Protein AF-A0A1E4I4S8-F1 (afdb_monomer_lite)

Foldseek 3Di:
DDPDFQWDWDDDPQWIWIAGPVCRVPIDIDGPVRVVVVVVCVVVCVCQVVDDDRPPPPPPPPDPPPPDDDDD

Structure (mmCIF, N/CA/C/O backbone):
data_AF-A0A1E4I4S8-F1
#
_entry.id   AF-A0A1E4I4S8-F1
#
loop_
_atom_site.group_PDB
_atom_site.id
_atom_site.type_symbol
_atom_site.label_atom_id
_atom_site.label_alt_id
_atom_site.label_comp_id
_atom_site.label_asym_id
_atom_site.label_entity_id
_atom_site.label_seq_id
_atom_site.pdbx_PDB_ins_code
_atom_site.Cartn_x
_atom_site.Cartn_y
_atom_site.Cartn_z
_atom_site.occupancy
_atom_site.B_iso_or_equiv
_atom_site.auth_seq_id
_atom_site.auth_comp_id
_atom_site.auth_asym_id
_atom_site.auth_atom_id
_atom_site.pdbx_PDB_model_num
ATOM 1 N N . MET A 1 1 ? 26.210 8.500 4.833 1.00 39.78 1 MET A N 1
ATOM 2 C CA . MET A 1 1 ? 24.986 9.177 4.355 1.00 39.78 1 MET A CA 1
ATOM 3 C C . MET A 1 1 ? 24.057 8.080 3.856 1.00 39.78 1 MET A C 1
ATOM 5 O O . MET A 1 1 ? 24.407 7.426 2.886 1.00 39.78 1 MET A O 1
ATOM 9 N N . SER A 1 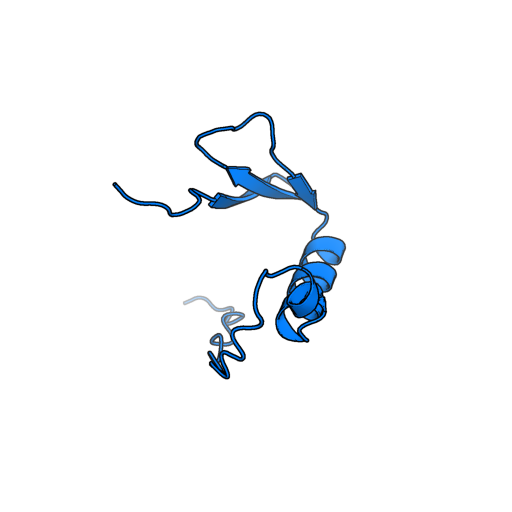2 ? 22.992 7.752 4.595 1.00 43.16 2 SER A N 1
ATOM 10 C CA . SER A 1 2 ? 22.092 6.654 4.209 1.00 43.16 2 SER A CA 1
ATOM 11 C C . SER A 1 2 ? 21.092 7.170 3.177 1.00 43.16 2 SER A C 1
ATOM 13 O O . SER A 1 2 ? 20.332 8.093 3.468 1.00 43.16 2 SER A O 1
ATOM 15 N N . ILE A 1 3 ? 21.139 6.605 1.972 1.00 54.97 3 ILE A N 1
ATOM 16 C CA . ILE A 1 3 ? 20.341 7.001 0.798 1.00 54.97 3 ILE A CA 1
ATOM 17 C C . ILE A 1 3 ? 19.010 6.221 0.738 1.00 54.97 3 ILE A C 1
ATOM 19 O O . ILE A 1 3 ? 18.404 6.094 -0.318 1.00 54.97 3 ILE A O 1
ATOM 23 N N . GLY A 1 4 ? 18.570 5.647 1.863 1.00 57.53 4 GLY A N 1
ATOM 24 C CA . GLY A 1 4 ? 17.311 4.909 1.959 1.00 57.53 4 GLY A CA 1
ATOM 25 C C . GLY A 1 4 ? 16.115 5.831 2.197 1.00 57.53 4 GLY A C 1
ATOM 26 O O . GLY A 1 4 ? 16.205 6.774 2.993 1.00 57.53 4 GLY A O 1
ATOM 27 N N . ALA A 1 5 ? 15.000 5.540 1.523 1.00 64.25 5 ALA A N 1
ATOM 28 C CA . ALA A 1 5 ? 13.700 6.130 1.827 1.00 64.25 5 ALA A CA 1
ATOM 29 C C . ALA A 1 5 ? 13.242 5.675 3.224 1.00 64.25 5 ALA A C 1
ATOM 31 O O . ALA A 1 5 ? 13.369 4.498 3.564 1.00 64.25 5 ALA A O 1
ATOM 32 N N . HIS A 1 6 ? 12.739 6.603 4.040 1.00 82.31 6 HIS A N 1
ATOM 33 C CA . HIS A 1 6 ? 12.280 6.314 5.399 1.00 82.31 6 HIS A CA 1
ATOM 34 C C . HIS A 1 6 ? 10.759 6.149 5.400 1.00 82.31 6 HIS A C 1
ATOM 36 O O . HIS A 1 6 ? 10.020 7.009 5.875 1.00 82.31 6 HIS A O 1
ATOM 42 N N . LEU A 1 7 ? 10.306 5.062 4.771 1.00 86.94 7 LEU A N 1
ATOM 43 C CA . LEU A 1 7 ? 8.887 4.779 4.594 1.00 86.94 7 LEU A CA 1
ATOM 44 C C . LEU A 1 7 ? 8.328 4.004 5.788 1.00 86.94 7 LEU A C 1
ATOM 46 O O . LEU A 1 7 ? 8.861 2.957 6.159 1.00 86.94 7 LEU A O 1
ATOM 50 N N . GLN A 1 8 ? 7.213 4.481 6.328 1.00 90.56 8 GLN A N 1
ATOM 51 C CA . GLN A 1 8 ? 6.361 3.738 7.246 1.00 90.56 8 GLN A CA 1
ATOM 52 C C . GLN A 1 8 ? 5.081 3.290 6.546 1.00 90.56 8 GLN A C 1
ATOM 54 O O . GLN A 1 8 ? 4.518 4.010 5.719 1.00 90.56 8 GLN A O 1
ATOM 59 N N . VAL A 1 9 ? 4.607 2.099 6.918 1.00 92.56 9 VAL A N 1
ATOM 60 C CA . VAL A 1 9 ? 3.303 1.573 6.509 1.00 92.56 9 VAL A CA 1
ATOM 61 C C . VAL A 1 9 ? 2.531 1.165 7.755 1.00 92.56 9 VAL A C 1
ATOM 63 O O . VAL A 1 9 ? 2.989 0.310 8.513 1.00 92.56 9 VAL A O 1
ATOM 66 N N . PHE A 1 10 ? 1.363 1.760 7.977 1.00 93.62 10 PHE A N 1
ATOM 67 C CA . PHE A 1 10 ? 0.532 1.480 9.149 1.00 93.62 10 PHE A CA 1
ATOM 68 C C . PHE A 1 10 ? -0.963 1.555 8.822 1.00 93.62 10 PHE A C 1
ATOM 70 O O . PHE A 1 10 ? -1.366 2.031 7.761 1.00 93.62 10 PHE A O 1
ATOM 77 N N . ARG A 1 11 ? -1.798 1.041 9.731 1.00 95.19 11 ARG A N 1
ATOM 78 C CA . ARG A 1 11 ? -3.259 1.160 9.642 1.00 95.19 11 ARG A CA 1
ATOM 79 C C . ARG A 1 11 ? -3.740 2.428 10.334 1.00 95.19 11 ARG A C 1
ATOM 81 O O . ARG A 1 11 ? -3.309 2.715 11.446 1.00 95.19 11 ARG A O 1
ATOM 88 N N . ASP A 1 12 ? -4.682 3.113 9.701 1.00 94.94 12 ASP A N 1
ATOM 89 C CA . ASP A 1 12 ? -5.427 4.237 10.267 1.00 94.94 12 ASP A CA 1
ATOM 90 C C . ASP A 1 12 ? -6.917 4.051 9.947 1.00 94.94 12 ASP A C 1
ATOM 92 O O . ASP A 1 12 ? -7.362 4.252 8.811 1.00 94.94 12 ASP A O 1
ATOM 96 N N . GLY A 1 13 ? -7.670 3.563 10.937 1.00 94.50 13 GLY A N 1
ATOM 97 C CA . GLY A 1 13 ? -9.027 3.057 10.737 1.00 94.50 13 GLY A CA 1
ATOM 98 C C . GLY A 1 13 ? -9.054 1.924 9.706 1.00 94.50 13 GLY A C 1
ATOM 99 O O . GLY A 1 13 ? -8.311 0.948 9.821 1.00 94.50 13 GLY A O 1
ATOM 100 N N . ASP A 1 14 ? -9.886 2.087 8.678 1.00 94.31 14 ASP A N 1
ATOM 101 C CA . ASP A 1 14 ? -10.045 1.124 7.577 1.00 94.31 14 ASP A CA 1
ATOM 102 C C . ASP A 1 14 ? -9.025 1.314 6.436 1.00 94.31 14 ASP A C 1
ATOM 104 O O . ASP A 1 14 ? -9.082 0.622 5.413 1.00 94.31 14 ASP A O 1
ATOM 108 N N . MET A 1 15 ? -8.082 2.247 6.599 1.00 97.62 15 MET A N 1
ATOM 109 C CA . MET A 1 15 ? -7.107 2.618 5.577 1.00 97.62 15 MET A CA 1
ATOM 110 C C . MET A 1 15 ? -5.701 2.117 5.920 1.00 97.62 15 MET A C 1
ATOM 112 O O . MET A 1 15 ? -5.307 2.021 7.083 1.00 97.62 15 MET A O 1
ATOM 116 N N . ILE A 1 16 ? -4.919 1.845 4.879 1.00 97.25 16 ILE A N 1
ATOM 117 C CA . ILE A 1 16 ? -3.473 1.641 4.932 1.00 97.25 16 ILE A CA 1
ATOM 118 C C . ILE A 1 16 ? -2.807 2.951 4.527 1.00 97.25 16 ILE A C 1
ATOM 120 O O . ILE A 1 16 ? -3.084 3.481 3.450 1.00 97.25 16 ILE A O 1
ATOM 124 N N . VAL A 1 17 ? -1.939 3.475 5.384 1.00 95.81 17 VAL A N 1
ATOM 125 C CA . VAL A 1 17 ? -1.194 4.711 5.146 1.00 95.81 17 VAL A CA 1
ATOM 126 C C . VAL A 1 17 ? 0.255 4.359 4.849 1.00 95.81 17 VAL A C 1
ATOM 128 O O . VAL A 1 17 ? 0.871 3.612 5.606 1.00 95.81 17 VAL A O 1
ATOM 131 N N . VAL A 1 18 ? 0.783 4.902 3.755 1.00 94.06 18 VAL A N 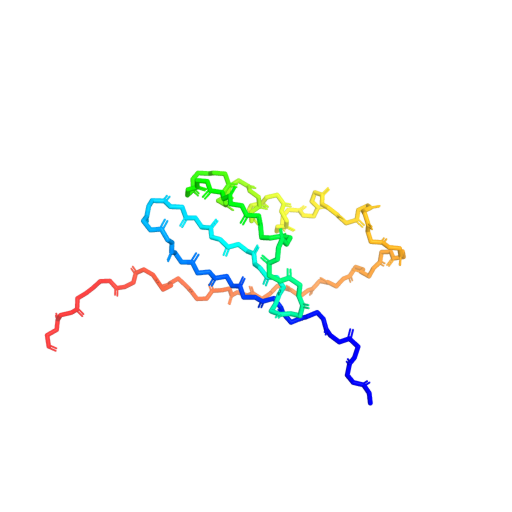1
ATOM 132 C CA . VAL A 1 18 ? 2.201 4.841 3.387 1.00 94.06 18 VAL A CA 1
ATOM 133 C C . VAL A 1 18 ? 2.755 6.254 3.446 1.00 94.06 18 VAL A C 1
ATOM 135 O O . VAL A 1 18 ? 2.265 7.137 2.741 1.00 94.06 18 VAL A O 1
ATOM 138 N N . GLN A 1 19 ? 3.758 6.481 4.283 1.00 93.06 19 GLN A N 1
ATOM 139 C CA . GLN A 1 19 ? 4.273 7.817 4.563 1.00 93.06 19 GLN A CA 1
ATOM 140 C C . GLN A 1 19 ? 5.799 7.817 4.586 1.00 93.06 19 GLN A C 1
ATOM 142 O O . GLN A 1 19 ? 6.404 6.903 5.134 1.00 93.06 19 GLN A O 1
ATOM 147 N N . ASP A 1 20 ? 6.415 8.849 4.006 1.00 89.38 20 ASP A N 1
ATOM 148 C CA . ASP A 1 20 ? 7.819 9.169 4.267 1.00 89.38 20 ASP A CA 1
ATOM 149 C C . ASP A 1 20 ? 7.887 10.026 5.531 1.00 89.38 20 ASP A C 1
ATOM 151 O O . ASP A 1 20 ? 7.340 11.130 5.566 1.00 89.38 20 ASP A O 1
ATOM 155 N N . ASP A 1 21 ? 8.575 9.548 6.562 1.00 82.31 21 ASP A N 1
ATOM 156 C CA . ASP A 1 21 ? 8.695 10.288 7.823 1.00 82.31 21 ASP A CA 1
ATOM 157 C C . ASP A 1 21 ? 9.442 11.611 7.672 1.00 82.31 21 ASP A C 1
ATOM 159 O O . ASP A 1 21 ? 9.297 12.513 8.499 1.00 82.31 21 ASP A O 1
ATOM 163 N N . ARG A 1 22 ? 10.250 11.750 6.616 1.00 84.38 22 ARG A N 1
ATOM 164 C CA . ARG A 1 22 ? 10.944 13.004 6.299 1.00 84.38 22 ARG A CA 1
ATOM 165 C C . ARG A 1 22 ? 10.046 13.988 5.555 1.00 84.38 22 ARG A C 1
ATOM 167 O O . ARG A 1 22 ? 10.368 15.173 5.512 1.00 84.38 22 ARG A O 1
ATOM 174 N N . ASN A 1 23 ? 8.934 13.521 4.987 1.00 81.44 23 ASN A N 1
ATOM 175 C CA . ASN A 1 23 ? 7.932 14.352 4.329 1.00 81.44 23 ASN A CA 1
ATOM 176 C C . ASN A 1 23 ? 6.509 13.834 4.613 1.00 81.44 23 ASN A C 1
ATOM 178 O O . ASN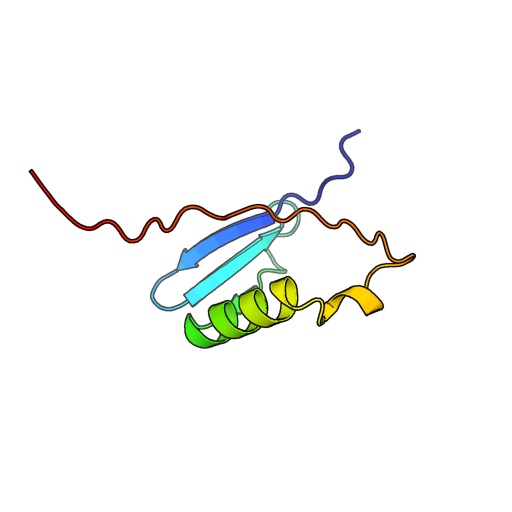 A 1 23 ? 5.849 13.266 3.734 1.00 81.44 23 ASN A O 1
ATOM 182 N N . PRO A 1 24 ? 5.996 14.067 5.832 1.00 78.50 24 PRO A N 1
ATOM 183 C CA . PRO A 1 24 ? 4.722 13.506 6.255 1.00 78.50 24 PRO A CA 1
ATOM 184 C C . PRO A 1 24 ? 3.519 14.029 5.455 1.00 78.50 24 PRO A C 1
ATOM 186 O O . PRO A 1 24 ? 2.484 13.367 5.423 1.00 78.50 24 PRO A O 1
ATOM 189 N N . ALA A 1 25 ? 3.647 15.177 4.781 1.00 83.19 25 ALA A N 1
ATOM 190 C CA . ALA A 1 25 ? 2.595 15.754 3.943 1.00 83.19 25 ALA A CA 1
ATOM 191 C C . ALA A 1 25 ? 2.321 14.945 2.659 1.00 83.19 25 ALA A C 1
ATOM 193 O O . ALA A 1 25 ? 1.267 15.111 2.052 1.00 83.19 25 ALA A O 1
ATOM 194 N N . GLY A 1 26 ? 3.245 14.066 2.252 1.00 82.38 26 GLY A N 1
ATOM 195 C CA . GLY A 1 26 ? 3.119 13.215 1.064 1.00 82.38 26 GLY A CA 1
ATOM 196 C C . GLY A 1 26 ? 2.477 11.848 1.315 1.00 82.38 26 GLY A C 1
ATOM 197 O O . GLY A 1 26 ? 2.654 10.951 0.495 1.00 82.38 26 GLY A O 1
ATOM 198 N N . ALA A 1 27 ? 1.796 11.649 2.447 1.00 91.38 27 ALA A N 1
ATOM 199 C CA . ALA A 1 27 ? 1.235 10.350 2.804 1.00 91.38 27 ALA A CA 1
ATOM 200 C C . ALA A 1 27 ? 0.169 9.883 1.796 1.00 91.38 27 ALA A C 1
ATOM 202 O O . ALA A 1 27 ? -0.802 10.588 1.514 1.00 91.38 27 ALA A O 1
ATOM 203 N N . LEU A 1 28 ? 0.329 8.659 1.300 1.00 93.69 28 LEU A N 1
ATOM 204 C CA . LEU A 1 28 ? -0.634 7.988 0.434 1.00 93.69 28 LEU A CA 1
ATOM 205 C C . LEU A 1 28 ? -1.543 7.100 1.283 1.00 93.69 28 LEU A C 1
ATOM 207 O O . LEU A 1 28 ? -1.085 6.450 2.224 1.00 93.69 28 LEU A O 1
ATOM 211 N N . ARG A 1 29 ? -2.836 7.068 0.955 1.00 95.88 29 ARG A N 1
ATOM 212 C CA . ARG A 1 29 ? -3.840 6.280 1.677 1.00 95.88 29 ARG A CA 1
ATOM 213 C C . ARG A 1 29 ? -4.506 5.314 0.712 1.00 95.88 29 ARG A C 1
ATOM 215 O O . ARG A 1 29 ? -4.956 5.723 -0.352 1.00 95.88 29 ARG A O 1
ATOM 222 N N . TYR A 1 30 ? -4.597 4.060 1.122 1.00 96.88 30 TYR A N 1
ATOM 223 C CA . TYR A 1 30 ? -5.197 2.974 0.360 1.00 96.88 30 TYR A CA 1
ATOM 224 C C . TYR A 1 30 ? -6.284 2.317 1.196 1.00 96.88 30 TYR A C 1
ATOM 226 O O . TYR A 1 30 ? -6.127 2.148 2.405 1.00 96.88 30 TYR A O 1
ATOM 234 N N . THR A 1 31 ? -7.364 1.875 0.570 1.00 97.75 31 THR A N 1
ATOM 235 C CA . THR A 1 31 ? -8.203 0.840 1.178 1.00 97.75 31 THR A CA 1
ATOM 236 C C . THR A 1 31 ? -7.417 -0.469 1.270 1.00 97.75 31 THR A C 1
ATOM 238 O O . THR A 1 31 ? -6.444 -0.695 0.543 1.00 97.75 31 THR A O 1
ATOM 241 N N . PHE A 1 32 ? -7.865 -1.396 2.119 1.00 95.19 32 PHE A N 1
ATOM 242 C CA . PHE A 1 32 ? -7.241 -2.720 2.198 1.00 95.19 32 PHE A CA 1
ATOM 243 C C . PHE A 1 32 ? -7.226 -3.454 0.842 1.00 95.19 32 PHE A C 1
ATOM 245 O O . PHE A 1 32 ? -6.239 -4.102 0.501 1.00 95.19 32 PHE A O 1
ATOM 252 N N . ARG A 1 33 ? -8.292 -3.318 0.038 1.00 96.50 33 ARG A N 1
ATOM 253 C CA . ARG A 1 33 ? -8.384 -3.953 -1.289 1.00 96.50 33 ARG A CA 1
ATOM 254 C C . ARG A 1 33 ? -7.388 -3.363 -2.284 1.00 96.50 33 ARG A C 1
ATOM 256 O O . ARG A 1 33 ? -6.765 -4.119 -3.021 1.00 96.50 33 ARG A O 1
ATOM 263 N N . GLU A 1 34 ? -7.228 -2.044 -2.294 1.00 97.06 34 GLU A N 1
ATOM 264 C CA . GLU A 1 34 ? -6.250 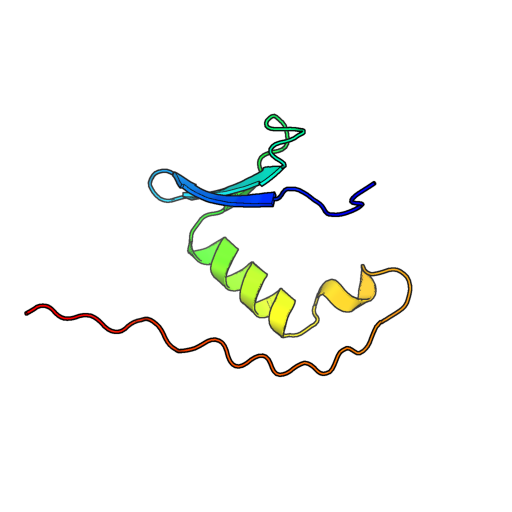-1.373 -3.158 1.00 97.06 34 GLU A CA 1
ATOM 265 C C . GLU A 1 34 ? -4.820 -1.731 -2.757 1.00 97.06 34 GLU A C 1
ATOM 267 O O . GLU A 1 34 ? -4.006 -2.033 -3.623 1.00 97.06 34 GLU A O 1
ATOM 272 N N . TRP A 1 35 ? -4.527 -1.784 -1.455 1.00 95.81 35 TRP A N 1
ATOM 273 C CA . TRP A 1 35 ? -3.212 -2.197 -0.964 1.00 95.81 35 TRP A CA 1
ATOM 274 C C . TRP A 1 35 ? -2.869 -3.644 -1.349 1.00 95.81 35 TRP A C 1
ATOM 276 O O . TRP A 1 35 ? -1.747 -3.940 -1.765 1.00 95.81 35 TRP A O 1
ATOM 286 N N . LEU A 1 36 ? -3.841 -4.556 -1.265 1.00 95.75 36 LEU A N 1
ATOM 287 C CA . LEU A 1 36 ? -3.666 -5.930 -1.740 1.00 95.75 36 LEU A CA 1
ATOM 288 C C . LEU A 1 36 ? -3.413 -5.993 -3.250 1.00 95.75 36 LEU A C 1
ATOM 290 O O . LEU A 1 36 ? -2.502 -6.696 -3.677 1.00 95.75 36 LEU A O 1
ATOM 294 N N . ALA A 1 37 ? -4.178 -5.252 -4.054 1.00 96.12 37 ALA A N 1
ATOM 295 C CA . ALA A 1 37 ? -3.967 -5.207 -5.500 1.00 96.12 37 ALA A CA 1
ATOM 296 C C . ALA A 1 37 ? -2.582 -4.636 -5.850 1.00 96.12 37 ALA A C 1
ATOM 298 O O . ALA A 1 37 ? -1.867 -5.217 -6.663 1.00 96.12 37 ALA A O 1
ATOM 299 N N . PHE A 1 38 ? -2.174 -3.555 -5.177 1.00 93.62 38 PHE A N 1
ATOM 300 C CA . PHE A 1 38 ? -0.854 -2.948 -5.335 1.00 93.62 38 PHE A CA 1
ATOM 301 C C . PHE A 1 38 ? 0.272 -3.936 -5.010 1.00 93.62 38 PHE A C 1
ATOM 303 O O . PHE A 1 38 ? 1.173 -4.137 -5.820 1.00 93.62 38 PHE A O 1
ATOM 310 N N . THR A 1 39 ? 0.214 -4.594 -3.849 1.00 93.88 39 THR A N 1
ATOM 311 C CA . THR A 1 39 ? 1.251 -5.556 -3.436 1.00 93.88 39 THR A CA 1
ATOM 312 C C . THR A 1 39 ? 1.278 -6.807 -4.312 1.00 93.88 39 THR A C 1
ATOM 314 O O . THR A 1 39 ? 2.352 -7.368 -4.525 1.00 93.88 39 THR A O 1
ATOM 317 N N . TYR A 1 40 ? 0.132 -7.234 -4.847 1.00 95.88 40 TYR A N 1
ATOM 318 C CA . TYR A 1 40 ? 0.069 -8.329 -5.811 1.00 95.88 40 TYR A CA 1
ATOM 319 C C . TYR A 1 40 ? 0.763 -7.959 -7.128 1.00 95.88 40 TYR A C 1
ATOM 321 O O . TYR A 1 40 ? 1.646 -8.694 -7.562 1.00 95.88 40 TYR A O 1
ATOM 329 N N . GLY A 1 41 ? 0.433 -6.802 -7.711 1.00 93.69 41 GLY A N 1
ATOM 330 C CA . GLY A 1 41 ? 1.084 -6.323 -8.936 1.00 93.69 41 GLY A CA 1
ATOM 331 C C . GLY A 1 41 ? 2.583 -6.088 -8.747 1.00 93.69 41 GLY A C 1
ATOM 332 O O . GLY A 1 41 ? 3.394 -6.508 -9.569 1.00 93.69 41 GLY A O 1
ATOM 333 N N . ALA A 1 42 ? 2.980 -5.531 -7.598 1.00 90.56 42 ALA A N 1
ATOM 334 C CA . ALA A 1 42 ? 4.391 -5.362 -7.258 1.00 90.56 42 ALA A CA 1
ATOM 335 C C . ALA A 1 42 ? 5.150 -6.694 -7.216 1.00 90.56 42 ALA A C 1
ATOM 337 O O . ALA A 1 42 ? 6.250 -6.784 -7.747 1.00 90.56 42 ALA A O 1
ATOM 338 N N . LYS A 1 43 ? 4.555 -7.743 -6.634 1.00 91.31 43 LYS A N 1
ATOM 339 C CA . LYS A 1 43 ? 5.146 -9.091 -6.631 1.00 91.31 43 LYS A CA 1
ATOM 340 C C . LYS A 1 43 ? 5.173 -9.738 -8.015 1.00 91.31 43 LYS A C 1
ATOM 342 O O . LYS A 1 43 ? 6.037 -10.570 -8.265 1.00 91.31 43 LYS A O 1
ATOM 347 N N . ALA A 1 44 ? 4.231 -9.386 -8.886 1.00 93.62 44 ALA A N 1
ATOM 348 C CA . ALA A 1 44 ? 4.173 -9.874 -10.259 1.00 93.62 44 ALA A CA 1
ATOM 349 C C . ALA A 1 44 ? 5.175 -9.174 -11.199 1.00 93.62 44 ALA A C 1
ATOM 351 O O . ALA A 1 44 ? 5.325 -9.607 -12.339 1.00 93.62 44 ALA A O 1
ATOM 352 N N . GLY A 1 45 ? 5.862 -8.124 -10.733 1.00 92.62 45 GLY A N 1
ATOM 353 C CA . GLY A 1 45 ? 6.787 -7.335 -11.549 1.00 92.62 45 GLY A CA 1
ATOM 354 C C . GLY A 1 45 ? 6.101 -6.254 -12.387 1.00 92.62 45 GLY A C 1
ATOM 355 O O . GLY A 1 45 ? 6.724 -5.676 -13.279 1.00 92.62 45 GLY A O 1
ATOM 356 N N . ASP A 1 46 ? 4.835 -5.917 -12.098 1.00 92.12 46 ASP A N 1
ATOM 357 C CA . ASP A 1 46 ? 4.079 -4.911 -12.863 1.00 92.12 46 ASP A CA 1
ATOM 358 C C . ASP A 1 46 ? 4.781 -3.543 -12.875 1.00 92.12 46 ASP A C 1
ATOM 360 O O . ASP A 1 46 ? 4.587 -2.757 -13.800 1.00 92.12 46 ASP A O 1
ATOM 364 N N . PHE A 1 47 ? 5.625 -3.257 -11.877 1.00 87.75 47 PHE A N 1
ATOM 365 C CA . PHE A 1 47 ? 6.353 -1.994 -11.727 1.00 87.75 47 PHE A CA 1
ATOM 366 C C . PHE A 1 47 ? 7.832 -2.062 -12.129 1.00 87.75 47 PHE A C 1
ATOM 368 O O . PHE A 1 47 ? 8.520 -1.047 -12.029 1.00 87.75 47 PHE A O 1
ATOM 375 N N . ASP A 1 48 ? 8.337 -3.196 -12.621 1.00 88.19 48 ASP A N 1
ATOM 376 C CA . ASP A 1 48 ? 9.766 -3.358 -12.941 1.00 88.19 48 ASP A CA 1
ATOM 377 C C . ASP A 1 48 ? 10.236 -2.365 -14.013 1.00 88.19 48 ASP A C 1
ATOM 379 O O . ASP A 1 48 ? 11.363 -1.875 -13.988 1.00 88.19 48 ASP A O 1
ATOM 383 N N . HIS A 1 49 ? 9.333 -1.999 -14.925 1.00 86.06 49 HIS A N 1
ATOM 384 C CA . HIS A 1 49 ? 9.572 -1.005 -15.969 1.00 86.06 49 HIS A CA 1
ATOM 385 C C . HIS A 1 49 ? 9.751 0.430 -15.438 1.00 86.06 49 HIS A C 1
ATOM 387 O O . HIS A 1 49 ? 10.234 1.293 -16.171 1.00 86.06 49 HIS A O 1
ATOM 393 N N . LEU A 1 50 ? 9.358 0.703 -14.188 1.00 84.31 50 LEU A N 1
ATOM 394 C CA . LEU A 1 50 ? 9.512 2.009 -13.537 1.00 84.31 50 LEU A CA 1
ATOM 395 C C . LEU A 1 50 ? 10.884 2.174 -12.870 1.00 84.31 50 LEU A C 1
ATOM 397 O O . LEU A 1 50 ? 11.246 3.290 -12.492 1.00 84.31 50 LEU A O 1
ATOM 401 N N . LEU A 1 51 ? 11.650 1.090 -12.717 1.00 79.00 51 LEU A N 1
ATOM 402 C CA . LEU A 1 51 ? 12.977 1.131 -12.116 1.00 79.00 51 LEU A CA 1
ATOM 403 C C . LEU A 1 51 ? 14.040 1.396 -13.199 1.00 79.00 51 LEU A C 1
ATOM 405 O O . LEU A 1 51 ? 14.111 0.665 -14.192 1.00 79.00 51 LEU A O 1
ATOM 409 N N . PRO A 1 52 ? 14.888 2.432 -13.049 1.00 59.53 52 PRO A N 1
ATOM 410 C CA . PRO A 1 52 ? 15.930 2.724 -14.022 1.00 59.53 52 PRO A CA 1
ATOM 411 C C . PRO A 1 52 ? 17.011 1.637 -13.970 1.00 59.53 52 PRO A C 1
ATOM 413 O O . PRO A 1 52 ? 17.843 1.612 -13.068 1.00 59.53 52 PRO A O 1
ATOM 416 N N . GLY A 1 53 ? 16.984 0.748 -14.966 1.00 57.97 53 GLY A N 1
ATOM 417 C CA . GLY A 1 53 ? 17.891 -0.390 -15.101 1.00 57.97 53 GLY A CA 1
ATOM 418 C C . GLY A 1 53 ? 17.366 -1.603 -14.342 1.00 57.97 53 GLY A C 1
ATOM 419 O O . GLY A 1 53 ? 17.590 -1.722 -13.144 1.00 57.97 53 GLY A O 1
ATOM 420 N N . GLY A 1 54 ? 16.673 -2.500 -15.051 1.00 50.06 54 GLY A N 1
ATOM 421 C CA . GLY A 1 54 ? 16.117 -3.730 -14.495 1.00 50.06 54 GLY A CA 1
ATOM 422 C C . GLY A 1 54 ? 17.159 -4.528 -13.719 1.00 50.06 54 GLY A C 1
ATOM 423 O O . GLY A 1 54 ? 17.971 -5.249 -14.299 1.00 50.06 54 GLY A O 1
ATOM 424 N N . VAL A 1 55 ? 17.118 -4.424 -12.393 1.00 55.41 55 VAL A N 1
ATOM 425 C CA . VAL A 1 55 ? 17.738 -5.417 -11.530 1.00 55.41 55 VAL A CA 1
ATOM 426 C C . VAL A 1 55 ? 16.750 -6.571 -11.494 1.00 55.41 55 VAL A C 1
ATOM 428 O O . VAL A 1 55 ? 15.763 -6.558 -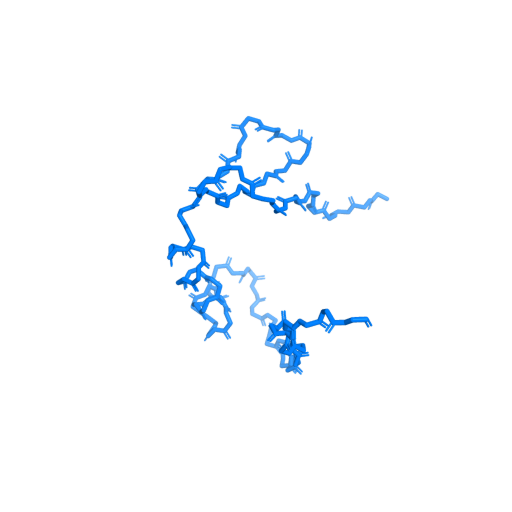10.769 1.00 55.41 55 VAL A O 1
ATOM 431 N N . SER A 1 56 ? 16.968 -7.555 -12.365 1.00 52.66 56 SER A N 1
ATOM 432 C CA . SER A 1 56 ? 16.292 -8.848 -12.279 1.00 52.66 56 SER A CA 1
ATOM 433 C C . SER A 1 56 ? 16.818 -9.560 -11.027 1.00 52.66 56 SER A C 1
ATOM 435 O O . SER A 1 56 ? 17.698 -10.415 -11.081 1.00 52.66 56 SER A O 1
ATOM 437 N N . GLY A 1 57 ? 16.360 -9.108 -9.862 1.00 49.47 57 GLY A N 1
ATOM 438 C CA . GLY A 1 57 ? 16.593 -9.749 -8.582 1.00 49.47 57 GLY A CA 1
ATOM 439 C C . GLY A 1 57 ? 15.567 -10.853 -8.427 1.00 49.47 57 GLY A C 1
ATOM 440 O O . GLY A 1 57 ? 14.469 -10.614 -7.938 1.00 49.47 57 GLY A O 1
ATOM 441 N N . SER A 1 58 ? 15.921 -12.058 -8.867 1.00 51.22 58 SER A N 1
ATOM 442 C CA . SER A 1 58 ? 15.201 -13.286 -8.528 1.00 51.22 58 SER A CA 1
ATOM 443 C C . SER A 1 58 ? 15.395 -13.609 -7.042 1.00 51.22 58 SER A C 1
ATOM 445 O O . SER A 1 58 ? 15.997 -14.622 -6.709 1.00 51.22 58 SER A O 1
ATOM 447 N N . ASP A 1 59 ? 14.924 -12.748 -6.141 1.00 50.31 59 ASP A N 1
ATOM 448 C CA . ASP A 1 59 ? 14.818 -13.080 -4.724 1.00 50.31 59 ASP A CA 1
ATOM 449 C C . ASP A 1 59 ? 13.383 -13.520 -4.455 1.00 50.31 59 ASP A C 1
ATOM 451 O O . ASP A 1 59 ? 12.482 -12.737 -4.149 1.00 50.31 59 ASP A O 1
ATOM 455 N N . SER A 1 60 ? 13.177 -14.830 -4.583 1.00 49.28 60 SER A N 1
ATOM 456 C CA . SER A 1 60 ? 12.040 -15.557 -4.029 1.00 49.28 60 SER A CA 1
ATOM 457 C C . SER A 1 60 ? 12.096 -15.496 -2.498 1.00 49.28 60 SER A C 1
ATOM 459 O O . SER A 1 60 ? 12.381 -16.485 -1.822 1.00 49.28 60 SER A O 1
ATOM 461 N N . GLY A 1 61 ? 11.871 -14.311 -1.937 1.00 41.62 61 GLY A N 1
ATOM 462 C CA . GLY A 1 61 ? 11.627 -14.128 -0.517 1.00 41.62 61 GLY A CA 1
ATOM 463 C C . GLY A 1 61 ? 10.246 -14.676 -0.190 1.00 41.62 61 GLY A C 1
ATOM 464 O O . GLY A 1 61 ? 9.248 -13.968 -0.314 1.00 41.62 61 GLY A O 1
ATOM 465 N N . SER A 1 62 ? 10.181 -15.950 0.199 1.00 44.22 62 SER A N 1
ATOM 466 C CA . SER A 1 62 ? 8.999 -16.534 0.831 1.00 44.22 62 SER A CA 1
ATOM 467 C C . SER A 1 62 ? 8.625 -15.691 2.049 1.00 44.22 62 SER A C 1
ATOM 469 O O . SER A 1 62 ? 9.282 -15.749 3.087 1.00 44.22 62 SER A O 1
ATOM 471 N N . PHE A 1 63 ? 7.571 -14.888 1.925 1.00 46.94 63 PHE A N 1
ATOM 472 C CA . PHE A 1 63 ? 6.934 -14.273 3.080 1.00 46.94 63 PHE A CA 1
ATOM 473 C C . PHE A 1 63 ? 6.262 -15.398 3.875 1.00 46.94 63 PHE A C 1
ATOM 475 O O . PHE A 1 63 ? 5.468 -16.132 3.285 1.00 46.94 63 PHE A O 1
ATOM 482 N N . PRO A 1 64 ? 6.566 -15.584 5.171 1.00 44.06 64 PRO A N 1
ATOM 483 C CA . PRO A 1 64 ? 5.849 -16.567 5.966 1.00 44.06 64 PRO A CA 1
ATOM 484 C C . PRO A 1 64 ? 4.366 -16.187 6.019 1.00 44.06 64 PRO A C 1
ATOM 486 O O . PRO A 1 64 ? 4.027 -15.025 6.262 1.00 44.06 64 PRO A O 1
ATOM 489 N N . ASP A 1 65 ? 3.497 -17.176 5.801 1.00 47.28 65 ASP A N 1
ATOM 490 C CA . ASP A 1 65 ? 2.050 -17.098 5.999 1.00 47.28 65 ASP A CA 1
ATOM 491 C C . ASP A 1 65 ? 1.737 -16.804 7.475 1.00 47.28 65 ASP A C 1
ATOM 493 O O . ASP A 1 65 ? 1.388 -17.683 8.258 1.00 47.28 65 ASP A O 1
ATOM 497 N N . ALA A 1 66 ? 1.875 -15.551 7.899 1.00 47.16 66 ALA A N 1
ATOM 498 C CA . ALA A 1 66 ? 1.504 -15.123 9.242 1.00 47.16 66 ALA A CA 1
ATOM 499 C C . ALA A 1 66 ? 0.055 -14.610 9.264 1.00 47.16 66 ALA A C 1
ATOM 501 O O . ALA A 1 66 ? -0.225 -13.467 9.618 1.00 47.16 66 ALA A O 1
ATOM 502 N N . LEU A 1 67 ? -0.876 -15.498 8.908 1.00 47.16 67 LEU A N 1
ATOM 503 C CA . LEU A 1 67 ? -2.251 -15.496 9.417 1.00 47.16 67 LEU A CA 1
ATOM 504 C C . LEU A 1 67 ? -2.458 -16.777 10.240 1.00 47.16 6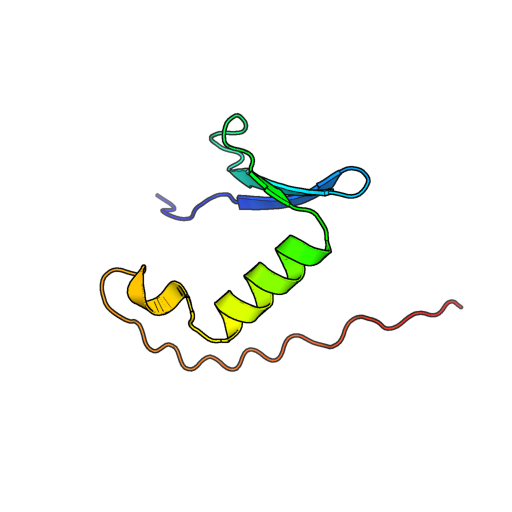7 LEU A C 1
ATOM 506 O O . LEU A 1 67 ? -3.267 -17.637 9.913 1.00 47.16 67 LEU A O 1
ATOM 510 N N . GLY A 1 68 ? -1.693 -16.898 11.326 1.00 37.12 68 GLY A N 1
ATOM 511 C CA . GLY A 1 68 ? -1.906 -17.884 12.382 1.00 37.12 68 GLY A CA 1
ATOM 512 C C . GLY A 1 68 ? -2.620 -17.233 13.563 1.00 37.12 68 GLY A C 1
ATOM 513 O O . GLY A 1 68 ? -1.996 -16.594 14.402 1.00 37.12 68 GLY A O 1
ATOM 514 N N . SER A 1 69 ? -3.942 -17.366 13.588 1.00 45.69 69 SER A N 1
ATOM 515 C CA . SER A 1 69 ? -4.805 -17.048 14.727 1.00 45.69 69 SER A CA 1
ATOM 516 C C . SER A 1 69 ? -4.670 -18.114 15.830 1.00 45.69 69 SER A C 1
ATOM 518 O O . SER A 1 69 ? -4.527 -19.291 15.512 1.00 45.69 69 SER A O 1
ATOM 520 N N . GLY A 1 70 ? -4.790 -17.714 17.105 1.00 37.50 70 GLY A N 1
ATOM 521 C CA . GLY A 1 70 ? -4.942 -18.596 18.284 1.00 37.50 70 GLY A CA 1
ATOM 522 C C . GLY A 1 70 ? -3.884 -18.334 19.366 1.00 37.50 70 GLY A C 1
ATOM 523 O O . GLY A 1 70 ? -2.733 -18.703 19.197 1.00 37.50 70 GLY A O 1
ATOM 524 N N . ARG A 1 71 ? -4.151 -17.563 20.433 1.00 41.56 71 ARG A N 1
ATOM 525 C CA . ARG A 1 71 ? -4.816 -18.002 21.684 1.00 41.56 71 ARG A CA 1
ATOM 526 C C . ARG A 1 71 ? -4.426 -19.428 22.101 1.00 41.56 71 ARG A C 1
ATOM 528 O O . ARG A 1 71 ? -5.017 -20.375 21.596 1.00 41.56 71 ARG A O 1
ATOM 535 N N . SER A 1 72 ? -3.504 -19.565 23.054 1.00 51.25 72 SER A N 1
ATOM 536 C CA . SER A 1 72 ? -3.787 -19.755 24.490 1.00 51.25 72 SER A CA 1
ATOM 537 C C . SER A 1 72 ? -2.497 -19.781 25.301 1.00 51.25 72 SER A C 1
ATOM 539 O O . SER A 1 72 ? -1.471 -20.226 24.748 1.00 51.25 72 SER A O 1
#

Secondary structure (DSSP, 8-state):
------EEEEEETTEEEEEETTEEEEEEEEEHHHHHHHHHHHHHTTTGGGSSS-------------------

Radius of gyration: 15.4 Å; chains: 1; bounding box: 35×36×40 Å

pLDDT: mean 75.92, std 21.27, range [37.12, 97.75]

Sequence (72 aa):
MSIGAHLQVFRDGDMIVVQDDRNPAGALRYTFREWLAFTYGAKAGDFDHLLPGGVSGSDSGSFPDALGSGRS